Protein AF-S6GI17-F1 (afdb_monomer_lite)

Secondary structure (DSSP, 8-state):
---HHHHHHHHHHSSTT-HHHHHHHHHHHHHHHTTS-SEEEEE-SSEEEEEESSEEEEEEHHHHHHH----------------------------------TTTT-EEEEEHHHHHHHHHHHHHHHHH-

Structure (mmCIF, N/CA/C/O backbone):
data_AF-S6GI17-F1
#
_entry.id   AF-S6GI17-F1
#
loop_
_atom_site.group_PDB
_atom_site.id
_atom_site.type_symbol
_atom_site.label_atom_id
_atom_site.label_alt_id
_atom_site.label_comp_id
_atom_site.label_asym_id
_atom_site.label_entity_id
_atom_site.label_seq_id
_atom_site.pdbx_PDB_ins_code
_atom_site.Cartn_x
_atom_site.Cartn_y
_atom_site.Cartn_z
_atom_site.occupancy
_atom_site.B_iso_or_equiv
_atom_site.auth_seq_id
_atom_site.auth_comp_id
_atom_site.auth_asym_id
_atom_site.auth_atom_id
_atom_site.pdbx_PDB_model_num
ATOM 1 N N . MET A 1 1 ? 16.748 -8.485 2.102 1.00 47.59 1 MET A N 1
ATOM 2 C CA . MET A 1 1 ? 16.574 -7.024 2.219 1.00 47.59 1 MET A CA 1
ATOM 3 C C . MET A 1 1 ? 15.431 -6.701 1.277 1.00 47.59 1 MET A C 1
ATOM 5 O O . MET A 1 1 ? 15.654 -6.532 0.098 1.00 47.59 1 MET A O 1
ATOM 9 N N . GLU A 1 2 ? 14.196 -6.832 1.763 1.00 59.78 2 GLU A N 1
ATOM 10 C CA . GLU A 1 2 ? 12.977 -6.784 0.928 1.00 59.78 2 GLU A CA 1
ATOM 11 C C . GLU A 1 2 ? 12.204 -5.470 1.138 1.00 59.78 2 GLU A C 1
ATOM 13 O O . GLU A 1 2 ? 11.188 -5.234 0.507 1.00 59.78 2 GLU A O 1
ATOM 18 N N . ALA A 1 3 ? 12.682 -4.571 2.005 1.00 67.88 3 ALA A N 1
ATOM 19 C CA . ALA A 1 3 ? 12.007 -3.305 2.308 1.00 67.88 3 ALA A CA 1
ATOM 20 C C . ALA A 1 3 ? 12.187 -2.227 1.221 1.00 67.88 3 ALA A C 1
ATOM 22 O O . ALA A 1 3 ? 11.495 -1.210 1.244 1.00 67.88 3 ALA A O 1
ATOM 23 N N . GLU A 1 4 ? 13.098 -2.437 0.268 1.00 80.31 4 GLU A N 1
ATOM 24 C CA . GLU A 1 4 ? 13.397 -1.457 -0.779 1.00 80.31 4 GLU A CA 1
ATOM 25 C C . GLU A 1 4 ? 12.179 -1.201 -1.675 1.00 80.31 4 GLU A C 1
ATOM 27 O O . GLU A 1 4 ? 11.866 -0.044 -1.944 1.00 80.31 4 GLU A O 1
ATOM 32 N N . ALA A 1 5 ? 11.406 -2.232 -2.044 1.00 83.50 5 ALA A N 1
ATOM 33 C CA . ALA A 1 5 ? 10.225 -2.035 -2.892 1.00 83.50 5 ALA A CA 1
ATOM 34 C C . ALA A 1 5 ? 9.168 -1.130 -2.231 1.00 83.50 5 ALA A C 1
ATOM 36 O O . ALA A 1 5 ? 8.546 -0.316 -2.910 1.00 83.50 5 ALA A O 1
ATOM 37 N N . PHE A 1 6 ? 9.000 -1.215 -0.905 1.00 87.06 6 PHE A N 1
ATOM 38 C CA . PHE A 1 6 ? 8.102 -0.323 -0.169 1.00 87.06 6 PHE A CA 1
ATOM 39 C C . PHE A 1 6 ? 8.611 1.119 -0.153 1.00 87.06 6 PHE A C 1
ATOM 41 O O . PHE A 1 6 ? 7.822 2.037 -0.361 1.00 87.06 6 PHE A O 1
ATOM 48 N N . ALA A 1 7 ? 9.914 1.330 0.054 1.00 84.81 7 ALA A N 1
ATOM 49 C CA . ALA A 1 7 ? 10.504 2.667 0.024 1.00 84.81 7 ALA A CA 1
ATOM 50 C C . ALA A 1 7 ? 10.345 3.324 -1.358 1.00 84.81 7 ALA A C 1
ATOM 52 O O . ALA A 1 7 ? 9.942 4.484 -1.451 1.00 84.81 7 ALA A O 1
ATOM 53 N N . HIS A 1 8 ? 10.584 2.564 -2.431 1.00 85.50 8 HIS A N 1
ATOM 54 C CA . HIS A 1 8 ? 10.364 3.025 -3.801 1.00 85.50 8 HIS A CA 1
ATOM 55 C C . HIS A 1 8 ? 8.888 3.333 -4.071 1.00 85.50 8 HIS A C 1
ATOM 57 O O . HIS A 1 8 ? 8.581 4.407 -4.586 1.00 85.50 8 HIS A O 1
ATOM 63 N N . TRP A 1 9 ? 7.972 2.449 -3.667 1.00 88.25 9 TRP A N 1
ATOM 64 C CA . TRP A 1 9 ? 6.535 2.683 -3.810 1.00 88.25 9 TRP A CA 1
ATOM 65 C C . TRP A 1 9 ? 6.076 3.946 -3.082 1.00 88.25 9 TRP A C 1
ATOM 67 O O . TRP A 1 9 ? 5.375 4.760 -3.673 1.00 88.25 9 TRP A O 1
ATOM 77 N N . LEU A 1 10 ? 6.511 4.162 -1.839 1.00 87.38 10 LEU A N 1
ATOM 78 C CA . LEU A 1 10 ? 6.170 5.367 -1.082 1.00 87.38 10 LEU A CA 1
ATOM 79 C C . LEU A 1 10 ? 6.712 6.631 -1.758 1.00 87.38 10 LEU A C 1
ATOM 81 O O . LEU A 1 10 ? 5.982 7.605 -1.928 1.00 87.38 10 LEU A O 1
ATOM 85 N N . SER A 1 11 ? 7.970 6.601 -2.203 1.00 85.50 11 SER A N 1
ATOM 86 C CA . SER A 1 11 ? 8.601 7.757 -2.840 1.00 85.50 11 SER A CA 1
ATOM 87 C C . SER A 1 11 ? 8.009 8.091 -4.212 1.00 85.50 11 SER A C 1
ATOM 89 O O . SER A 1 11 ? 8.012 9.259 -4.597 1.00 85.50 11 SER A O 1
ATOM 91 N N . ILE A 1 12 ? 7.548 7.089 -4.966 1.00 83.50 12 ILE A N 1
ATOM 92 C CA . ILE A 1 12 ? 7.041 7.261 -6.332 1.00 83.50 12 ILE A CA 1
ATOM 93 C C . ILE A 1 12 ? 5.525 7.460 -6.328 1.00 83.50 12 ILE A C 1
ATOM 95 O O . ILE A 1 12 ? 5.032 8.405 -6.938 1.00 83.50 12 ILE A O 1
ATOM 99 N N . GLU A 1 13 ? 4.763 6.593 -5.665 1.00 82.94 13 GLU A N 1
ATOM 100 C CA . GLU A 1 13 ? 3.293 6.594 -5.699 1.00 82.94 13 GLU A CA 1
ATOM 101 C C . GLU A 1 13 ? 2.651 7.427 -4.587 1.00 82.94 13 GLU A C 1
ATOM 103 O O . GLU A 1 13 ? 1.487 7.793 -4.726 1.00 82.94 13 GLU A O 1
ATOM 108 N N . MET A 1 14 ? 3.369 7.730 -3.499 1.00 80.94 14 MET A N 1
ATOM 109 C CA . MET A 1 14 ? 2.833 8.428 -2.318 1.00 80.94 14 MET A CA 1
ATOM 110 C C . MET A 1 14 ? 3.657 9.678 -1.952 1.00 80.94 14 MET A C 1
ATOM 112 O O . MET A 1 14 ? 3.891 9.971 -0.779 1.00 80.94 14 MET A O 1
ATOM 116 N N . SER A 1 15 ? 4.098 10.414 -2.973 1.00 75.75 15 SER A N 1
ATOM 117 C CA . SER A 1 15 ? 4.812 11.697 -2.872 1.00 75.75 15 SER A CA 1
ATOM 118 C C . SER A 1 15 ? 3.899 12.864 -2.441 1.00 75.75 15 SER A C 1
ATOM 120 O O . SER A 1 15 ? 2.682 12.707 -2.346 1.00 75.75 15 SER A O 1
ATOM 122 N N . GLU A 1 16 ? 4.470 14.056 -2.220 1.00 63.44 16 GLU A N 1
ATOM 123 C CA . GLU A 1 16 ? 3.852 15.259 -1.608 1.00 63.44 16 GLU A CA 1
ATOM 124 C C . GLU A 1 16 ? 2.456 15.674 -2.137 1.00 63.44 16 GLU A C 1
ATOM 126 O O . GLU A 1 16 ? 1.724 16.379 -1.451 1.00 63.44 16 GLU A O 1
ATOM 131 N N . ASN A 1 17 ? 2.026 15.227 -3.325 1.00 65.19 17 ASN A N 1
ATOM 132 C CA . ASN A 1 17 ? 0.699 15.535 -3.888 1.00 65.19 17 ASN A CA 1
ATOM 133 C C . ASN A 1 17 ? -0.339 14.397 -3.783 1.00 65.19 17 ASN A C 1
ATOM 135 O O . ASN A 1 17 ? -1.451 14.530 -4.295 1.00 65.19 17 ASN A O 1
ATOM 139 N N . GLN A 1 18 ? -0.010 13.279 -3.134 1.00 71.69 18 GLN A N 1
ATOM 140 C CA . GLN A 1 18 ? -0.839 12.063 -3.094 1.00 71.69 18 GLN A CA 1
ATOM 141 C C . GLN A 1 18 ? -1.467 11.793 -1.717 1.00 71.69 18 GLN A C 1
ATOM 143 O O . GLN A 1 18 ? -1.922 10.687 -1.429 1.00 71.69 18 GLN A O 1
ATOM 148 N N . GLN A 1 19 ? -1.596 12.819 -0.871 1.00 76.31 19 GLN A N 1
ATOM 149 C CA . GLN A 1 19 ? -2.194 12.691 0.465 1.00 76.31 19 GLN A CA 1
ATOM 150 C C . GLN A 1 19 ? -3.644 12.172 0.433 1.00 76.31 19 GLN A C 1
ATOM 152 O O . GLN A 1 19 ? -4.075 11.435 1.322 1.00 76.31 19 GLN A O 1
ATOM 157 N N . ALA A 1 20 ? -4.392 12.485 -0.631 1.00 81.81 20 ALA A N 1
ATOM 158 C CA . ALA A 1 20 ? -5.722 11.922 -0.850 1.00 81.81 20 ALA A CA 1
ATOM 159 C C . ALA A 1 20 ? -5.690 10.395 -1.049 1.00 81.81 20 ALA A C 1
ATOM 161 O O . ALA A 1 20 ? -6.591 9.702 -0.575 1.00 81.81 20 ALA A O 1
ATOM 162 N N . ASP A 1 21 ? -4.667 9.859 -1.717 1.00 84.88 21 ASP A N 1
ATOM 163 C CA . ASP A 1 21 ? -4.518 8.421 -1.956 1.00 84.88 21 ASP A CA 1
ATOM 164 C C . ASP A 1 21 ? -3.984 7.694 -0.715 1.00 84.88 21 ASP A C 1
ATOM 166 O O . ASP A 1 21 ? -4.523 6.643 -0.364 1.00 84.88 21 ASP A O 1
ATOM 170 N N . LEU A 1 22 ? -3.069 8.304 0.049 1.00 84.94 22 LEU A N 1
ATOM 171 C CA . LEU A 1 22 ? -2.700 7.835 1.397 1.00 84.94 22 LEU A CA 1
ATOM 172 C C . LEU A 1 22 ? -3.932 7.715 2.312 1.00 84.94 22 LEU A C 1
ATOM 174 O O . LEU A 1 22 ? -4.127 6.708 3.003 1.00 84.94 22 LEU A O 1
ATOM 178 N N . GLY A 1 23 ? -4.820 8.713 2.277 1.00 85.62 23 GLY A N 1
ATOM 179 C CA . GLY A 1 23 ? -6.091 8.693 3.002 1.00 85.62 23 GLY A CA 1
ATOM 180 C C . GLY A 1 23 ? -7.011 7.542 2.576 1.00 85.62 23 GLY A C 1
ATOM 181 O O . GLY A 1 23 ? -7.626 6.892 3.423 1.00 85.62 23 GLY A O 1
ATOM 182 N N . LYS A 1 24 ? -7.075 7.237 1.275 1.00 89.19 24 LYS A N 1
ATOM 183 C CA . LYS A 1 24 ? -7.848 6.094 0.761 1.00 89.19 24 LYS A CA 1
ATOM 184 C C . LYS A 1 24 ? -7.252 4.767 1.215 1.00 89.19 24 LYS A C 1
ATOM 186 O O . LYS A 1 24 ? -7.982 3.942 1.755 1.00 89.19 24 LYS A O 1
ATOM 191 N N . ILE A 1 25 ? -5.944 4.572 1.049 1.00 90.50 25 ILE A N 1
ATOM 192 C CA . ILE A 1 25 ? -5.267 3.318 1.405 1.00 90.50 25 ILE A CA 1
ATOM 193 C C . ILE A 1 25 ? -5.366 3.073 2.914 1.00 90.50 25 ILE A C 1
ATOM 195 O O . ILE A 1 25 ? -5.737 1.981 3.334 1.00 90.50 25 ILE A O 1
ATOM 199 N N . SER A 1 26 ? -5.162 4.096 3.747 1.00 88.88 26 SER A N 1
ATOM 200 C CA . SER A 1 26 ? -5.343 3.975 5.202 1.00 88.88 26 SER A CA 1
ATOM 201 C C . SER A 1 26 ? -6.792 3.661 5.610 1.00 88.88 26 SER A C 1
ATOM 203 O O . SER A 1 26 ? -7.031 2.930 6.576 1.00 88.88 26 SER A O 1
ATOM 205 N N . ALA A 1 27 ? -7.788 4.185 4.889 1.00 90.88 27 ALA A N 1
ATOM 206 C CA . ALA A 1 27 ? -9.190 3.832 5.103 1.00 90.88 27 ALA A CA 1
ATOM 207 C C . ALA A 1 27 ? -9.490 2.386 4.680 1.00 90.88 27 ALA A C 1
ATOM 209 O O . ALA A 1 27 ? -10.247 1.696 5.362 1.00 90.88 27 ALA A O 1
ATOM 210 N N . VAL A 1 28 ? -8.889 1.915 3.588 1.00 92.38 28 VAL A N 1
ATOM 211 C CA . VAL A 1 28 ? -9.007 0.528 3.129 1.00 92.38 28 VAL A CA 1
ATOM 212 C C . VAL A 1 28 ? -8.354 -0.442 4.110 1.00 92.38 28 VAL A C 1
ATOM 214 O O . VAL A 1 28 ? -8.979 -1.434 4.470 1.00 92.38 28 VAL A O 1
ATOM 217 N N . LEU A 1 29 ? -7.154 -0.140 4.612 1.00 91.06 29 LEU A N 1
ATOM 218 C CA . LEU A 1 29 ? -6.482 -0.963 5.623 1.00 91.06 29 LEU A CA 1
ATOM 219 C C . LEU A 1 29 ? -7.363 -1.162 6.855 1.00 91.06 29 LEU A C 1
ATOM 221 O O . LEU A 1 29 ? -7.545 -2.284 7.318 1.00 91.06 29 LEU A O 1
ATOM 225 N N . ARG A 1 30 ? -8.000 -0.088 7.339 1.00 90.00 30 ARG A N 1
ATOM 226 C CA . ARG A 1 30 ? -8.959 -0.183 8.449 1.00 90.00 30 ARG A CA 1
ATOM 227 C C . ARG A 1 30 ? -10.153 -1.079 8.121 1.00 90.00 30 ARG A C 1
ATOM 229 O O . ARG A 1 30 ? -10.599 -1.811 8.997 1.00 90.00 30 ARG A O 1
ATOM 236 N N . GLN A 1 31 ? -10.659 -1.043 6.890 1.00 91.62 31 GLN A N 1
ATOM 237 C CA . GLN A 1 31 ? -11.757 -1.911 6.452 1.00 91.62 31 GLN A CA 1
ATOM 238 C C . GLN A 1 31 ? -11.331 -3.381 6.329 1.00 91.62 31 GLN A C 1
ATOM 240 O O . GLN A 1 31 ? -12.102 -4.257 6.716 1.00 91.62 31 GLN A O 1
ATOM 245 N N . LEU A 1 32 ? -10.116 -3.662 5.848 1.00 90.81 32 LEU A N 1
ATOM 246 C CA . LEU A 1 32 ? -9.548 -5.015 5.799 1.00 90.81 32 LEU A CA 1
ATOM 247 C C . LEU A 1 32 ? -9.372 -5.586 7.212 1.00 90.81 32 LEU A C 1
ATOM 249 O O . LEU A 1 32 ? -9.846 -6.684 7.497 1.00 90.81 32 LEU A O 1
ATOM 253 N N . ILE A 1 33 ? -8.789 -4.804 8.125 1.00 86.69 33 ILE A N 1
ATOM 254 C CA . ILE A 1 33 ? -8.591 -5.194 9.531 1.00 86.69 33 ILE A CA 1
ATOM 255 C C . ILE A 1 33 ? -9.936 -5.381 10.250 1.00 86.69 33 ILE A C 1
ATOM 257 O O . ILE A 1 33 ? -10.106 -6.320 11.024 1.00 86.69 33 ILE A O 1
ATOM 261 N N . ALA A 1 34 ? -10.928 -4.531 9.966 1.00 89.31 34 ALA A N 1
ATOM 262 C CA . ALA A 1 34 ? -12.285 -4.670 10.499 1.00 89.31 34 ALA A CA 1
ATOM 263 C C . ALA A 1 34 ? -13.080 -5.836 9.873 1.00 89.31 34 ALA A C 1
ATOM 265 O O . ALA A 1 34 ? -14.219 -6.078 10.273 1.00 89.31 34 ALA A O 1
ATOM 266 N N . GLY A 1 35 ? -12.517 -6.539 8.882 1.00 89.44 35 GLY A N 1
ATOM 267 C CA . GLY A 1 35 ? -13.174 -7.634 8.168 1.00 89.44 35 GLY A CA 1
ATOM 268 C C . GLY A 1 35 ? -14.325 -7.192 7.258 1.00 89.44 35 GLY A C 1
ATOM 269 O O . GLY A 1 35 ? -15.177 -8.007 6.914 1.00 89.44 35 GLY A O 1
ATOM 270 N N . GLN A 1 36 ? -14.379 -5.908 6.893 1.00 90.25 36 GLN A N 1
ATOM 271 C CA . GLN A 1 36 ? -15.360 -5.349 5.956 1.00 90.25 36 GLN A CA 1
ATOM 272 C C . GLN A 1 36 ? -14.944 -5.548 4.495 1.00 90.25 36 GLN A C 1
ATOM 274 O O . GLN A 1 36 ? -15.803 -5.666 3.624 1.00 90.25 36 GLN A O 1
ATOM 279 N N . LEU A 1 37 ? -13.635 -5.603 4.242 1.00 91.75 37 LEU A N 1
ATOM 280 C CA . LEU A 1 37 ? -13.045 -5.963 2.957 1.00 91.75 37 LEU A CA 1
ATOM 281 C C . LEU A 1 37 ? -12.245 -7.259 3.101 1.00 91.75 37 LEU A C 1
ATOM 283 O O . LEU A 1 37 ? -11.739 -7.576 4.179 1.00 91.75 37 LEU A O 1
ATOM 287 N N . TYR A 1 38 ? -12.149 -8.003 2.003 1.00 88.81 38 TYR A N 1
ATOM 288 C CA . TYR A 1 38 ? -11.353 -9.230 1.924 1.00 88.81 38 TYR A CA 1
ATOM 289 C C . TYR A 1 38 ? -10.005 -8.965 1.269 1.00 88.81 38 TYR A C 1
ATOM 291 O O . TYR A 1 38 ? -8.978 -9.367 1.801 1.00 88.81 38 TYR A O 1
ATOM 299 N N . GLU A 1 39 ? -10.026 -8.228 0.166 1.00 92.44 39 GLU A N 1
ATOM 300 C CA . GLU A 1 39 ? -8.851 -7.854 -0.601 1.00 92.44 39 GLU A CA 1
ATOM 301 C C . GLU A 1 39 ? -9.040 -6.454 -1.181 1.00 92.44 39 GLU A C 1
ATOM 303 O O . GLU A 1 39 ? -10.165 -5.957 -1.319 1.00 92.44 39 GLU A O 1
ATOM 308 N N . TYR A 1 40 ? -7.928 -5.808 -1.495 1.00 92.75 40 TYR A N 1
ATOM 309 C CA . TYR A 1 40 ? -7.908 -4.553 -2.217 1.00 92.75 40 TYR A CA 1
ATOM 310 C C . TYR A 1 40 ? -6.639 -4.444 -3.041 1.00 92.75 40 TYR A C 1
ATOM 312 O O . TYR A 1 40 ? -5.546 -4.729 -2.561 1.00 92.75 40 TYR A O 1
ATOM 320 N N . GLU A 1 41 ? -6.784 -3.946 -4.258 1.00 91.81 41 GLU A N 1
ATOM 321 C CA . GLU A 1 41 ? -5.674 -3.726 -5.167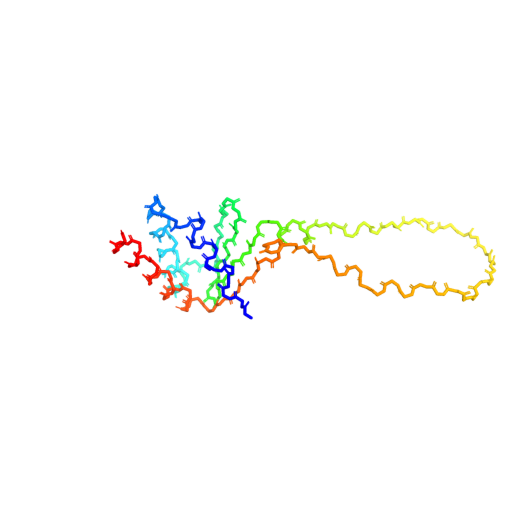 1.00 91.81 41 GLU A CA 1
ATOM 322 C C . GLU A 1 41 ? -5.610 -2.252 -5.554 1.00 91.81 41 GLU A C 1
ATOM 324 O O . GLU A 1 41 ? -6.618 -1.613 -5.866 1.00 91.81 41 GLU A O 1
ATOM 329 N N . TYR A 1 42 ? -4.401 -1.707 -5.540 1.00 89.88 42 TYR A N 1
ATOM 330 C CA . TYR A 1 42 ? -4.097 -0.367 -6.002 1.00 89.88 42 TYR A CA 1
ATOM 331 C C . TYR A 1 42 ? -3.053 -0.451 -7.104 1.00 89.88 42 TYR A C 1
ATOM 333 O O . TYR A 1 42 ? -1.890 -0.784 -6.870 1.00 89.88 42 TYR A O 1
ATOM 341 N N . GLN A 1 43 ? -3.483 -0.132 -8.319 1.00 87.44 43 GLN A N 1
ATOM 342 C CA . GLN A 1 43 ? -2.601 -0.037 -9.469 1.00 87.44 43 GLN A CA 1
ATOM 343 C C . GLN A 1 43 ? -2.040 1.384 -9.558 1.00 87.44 43 GLN A C 1
ATOM 345 O O . GLN A 1 43 ? -2.738 2.314 -9.965 1.00 87.44 43 GLN A O 1
ATOM 350 N N . GLY A 1 44 ? -0.786 1.537 -9.141 1.00 82.94 44 GLY A N 1
ATOM 351 C CA . GLY A 1 44 ? -0.012 2.759 -9.317 1.00 82.94 44 GLY A CA 1
ATOM 352 C C . GLY A 1 44 ? 0.621 2.848 -10.706 1.00 82.94 44 GLY A C 1
ATOM 353 O O . GLY A 1 44 ? 0.404 2.005 -11.583 1.00 82.94 44 GLY A O 1
ATOM 354 N N . ARG A 1 45 ? 1.422 3.894 -10.907 1.00 83.94 45 ARG A N 1
ATOM 355 C CA . ARG A 1 45 ? 2.121 4.182 -12.167 1.00 83.94 45 ARG A CA 1
ATOM 356 C C . ARG A 1 45 ? 3.197 3.146 -12.470 1.00 83.94 45 ARG A C 1
ATOM 358 O O . ARG A 1 45 ? 3.222 2.587 -13.564 1.00 83.94 45 ARG A O 1
ATOM 365 N N . GLU A 1 46 ? 4.060 2.879 -11.501 1.00 85.50 46 GLU A N 1
ATOM 366 C CA . GLU A 1 46 ? 5.201 1.967 -11.651 1.00 85.50 46 GLU A CA 1
ATOM 367 C C . GLU A 1 46 ? 5.080 0.727 -10.771 1.00 85.50 46 GLU A C 1
ATOM 369 O O . GLU A 1 46 ? 5.713 -0.294 -11.037 1.00 85.50 46 GLU A O 1
ATOM 374 N N . PHE A 1 47 ? 4.228 0.792 -9.755 1.00 88.31 47 PHE A N 1
ATOM 375 C CA . PHE A 1 47 ? 4.071 -0.254 -8.762 1.00 88.31 47 PHE A CA 1
ATOM 376 C C . PHE A 1 47 ? 2.604 -0.593 -8.540 1.00 88.31 47 PHE A C 1
ATOM 378 O O . PHE A 1 47 ? 1.720 0.264 -8.557 1.00 88.31 47 PHE A O 1
ATOM 385 N N . HIS A 1 48 ? 2.373 -1.856 -8.236 1.00 90.50 48 HIS A N 1
ATOM 386 C CA . HIS A 1 48 ? 1.098 -2.410 -7.845 1.00 90.50 48 HIS A CA 1
ATOM 387 C C . HIS A 1 48 ? 1.146 -2.801 -6.365 1.00 90.50 48 HIS A C 1
ATOM 389 O O . HIS A 1 48 ? 2.072 -3.485 -5.924 1.00 90.50 48 HIS A O 1
ATOM 395 N N . LEU A 1 49 ? 0.140 -2.374 -5.603 1.00 91.38 49 LEU A N 1
ATOM 396 C CA . LEU A 1 49 ? -0.061 -2.748 -4.207 1.00 91.38 49 LEU A CA 1
ATOM 397 C C . LEU A 1 49 ? -1.275 -3.674 -4.107 1.00 91.38 49 LEU A C 1
ATOM 399 O O . LEU A 1 49 ? -2.386 -3.270 -4.439 1.00 91.38 49 LEU A O 1
ATOM 403 N N . SER A 1 50 ? -1.076 -4.872 -3.573 1.00 92.62 50 SER A N 1
ATOM 404 C CA . SER A 1 50 ? -2.138 -5.816 -3.223 1.00 92.62 50 SER A CA 1
ATOM 405 C C . SER A 1 50 ? -2.221 -5.932 -1.702 1.00 92.62 50 SER A C 1
ATOM 407 O O . SER A 1 50 ? -1.216 -6.156 -1.028 1.00 92.62 50 SER A O 1
ATOM 409 N N . LEU A 1 51 ? -3.417 -5.789 -1.149 1.00 93.38 51 LEU A N 1
ATOM 410 C CA . LEU A 1 51 ? -3.693 -5.881 0.279 1.00 93.38 51 LEU A CA 1
ATOM 411 C C . LEU A 1 51 ? -4.706 -6.996 0.530 1.00 93.38 51 LEU A C 1
ATOM 413 O O . LEU A 1 51 ? -5.777 -7.009 -0.069 1.00 93.38 51 LEU A O 1
ATOM 417 N N . ASP A 1 52 ? -4.390 -7.880 1.465 1.00 92.00 52 ASP A N 1
ATOM 418 C CA . ASP A 1 52 ? -5.314 -8.848 2.058 1.00 92.00 52 ASP A CA 1
ATOM 419 C C . ASP A 1 52 ? -5.389 -8.603 3.578 1.00 92.00 52 ASP A C 1
ATOM 421 O O . ASP A 1 52 ? -4.649 -7.800 4.150 1.00 92.00 52 ASP A O 1
ATOM 425 N N . ARG A 1 53 ? -6.294 -9.302 4.260 1.00 90.75 53 ARG A N 1
ATOM 426 C CA . ARG A 1 53 ? -6.441 -9.288 5.719 1.00 90.75 53 ARG A CA 1
ATOM 427 C C . ARG A 1 53 ? -5.192 -9.736 6.487 1.00 90.75 53 ARG A C 1
ATOM 429 O O . ARG A 1 53 ? -5.134 -9.482 7.685 1.00 90.75 53 ARG A O 1
ATOM 436 N N . GLN A 1 54 ? -4.233 -10.415 5.856 1.00 90.38 54 GLN A N 1
ATOM 437 C CA . GLN A 1 54 ? -3.016 -10.897 6.519 1.00 90.38 54 GLN A CA 1
ATOM 438 C C . GLN A 1 54 ? -1.770 -10.103 6.132 1.00 90.38 54 GLN A C 1
ATOM 440 O O . GLN A 1 54 ? -0.931 -9.817 6.987 1.00 90.38 54 GLN A O 1
ATOM 445 N N . GLN A 1 55 ? -1.638 -9.742 4.857 1.00 92.75 55 GLN A N 1
ATOM 446 C CA . GLN A 1 55 ? -0.403 -9.176 4.325 1.00 92.75 55 GLN A CA 1
ATOM 447 C C . GLN A 1 55 ? -0.651 -8.074 3.299 1.00 92.75 55 GLN A C 1
ATOM 449 O O . GLN A 1 55 ? -1.647 -8.074 2.574 1.00 92.75 55 GLN A O 1
ATOM 454 N N . ALA A 1 56 ? 0.312 -7.163 3.223 1.00 92.38 56 ALA A N 1
ATOM 455 C CA . ALA A 1 56 ? 0.447 -6.186 2.161 1.00 92.38 56 ALA A CA 1
ATOM 456 C C . ALA A 1 56 ? 1.594 -6.606 1.246 1.00 92.3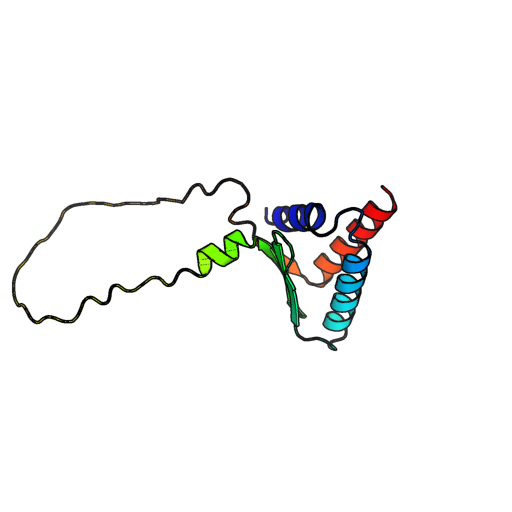8 56 ALA A C 1
ATOM 458 O O . ALA A 1 56 ? 2.677 -6.939 1.727 1.00 92.38 56 ALA A O 1
ATOM 459 N N . LYS A 1 57 ? 1.371 -6.568 -0.065 1.00 91.31 57 LYS A N 1
ATOM 460 C CA . LYS A 1 57 ? 2.365 -6.891 -1.085 1.00 91.31 57 LYS A CA 1
ATOM 461 C C . LYS A 1 57 ? 2.504 -5.732 -2.060 1.00 91.31 57 LYS A C 1
ATOM 463 O O . LYS A 1 57 ? 1.521 -5.291 -2.638 1.00 91.31 57 LYS A O 1
ATOM 468 N N . VAL A 1 58 ? 3.730 -5.281 -2.285 1.00 90.12 58 VAL A N 1
ATOM 469 C CA . VAL A 1 58 ? 4.085 -4.311 -3.325 1.00 90.12 58 VAL A CA 1
ATOM 470 C C . VAL A 1 58 ? 4.904 -5.025 -4.384 1.00 90.12 58 VAL A C 1
ATOM 472 O O . VAL A 1 58 ? 5.802 -5.797 -4.062 1.00 90.12 58 VAL A O 1
ATOM 475 N N . SER A 1 59 ? 4.586 -4.800 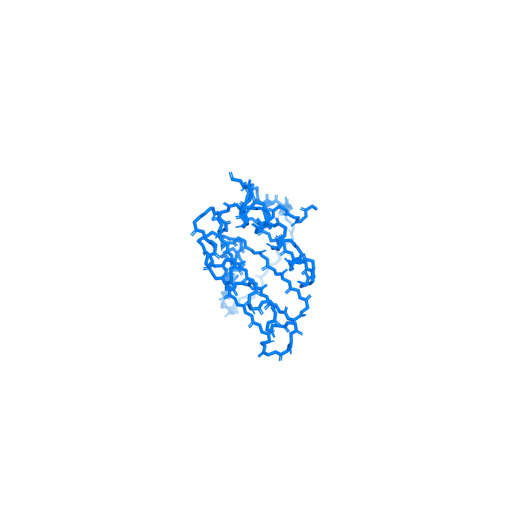-5.652 1.00 88.19 59 SER A N 1
ATOM 476 C CA . SER A 1 59 ? 5.315 -5.362 -6.791 1.00 88.19 59 SER A CA 1
ATOM 477 C C . SER A 1 59 ? 5.501 -4.295 -7.859 1.00 88.19 59 SER A C 1
ATOM 479 O O . SER A 1 59 ? 4.561 -3.566 -8.161 1.00 88.19 59 SER A O 1
ATOM 481 N N . ALA A 1 60 ? 6.687 -4.199 -8.452 1.00 86.75 60 ALA A N 1
ATOM 482 C CA . ALA A 1 60 ? 6.885 -3.384 -9.645 1.00 86.75 60 ALA A CA 1
ATOM 483 C C . ALA A 1 60 ? 6.033 -3.931 -10.805 1.00 86.75 60 ALA A C 1
ATOM 485 O O . ALA A 1 60 ? 5.942 -5.145 -11.005 1.00 86.75 60 ALA A O 1
ATOM 486 N N . ASN A 1 61 ? 5.434 -3.046 -11.599 1.00 85.31 61 ASN A N 1
ATOM 487 C CA . ASN A 1 61 ? 4.601 -3.431 -12.742 1.00 85.31 61 ASN A CA 1
ATOM 488 C C . ASN A 1 61 ? 5.403 -4.248 -13.772 1.00 85.31 61 ASN A C 1
ATOM 490 O O . ASN A 1 61 ? 4.884 -5.203 -14.348 1.00 85.31 61 ASN A O 1
ATOM 494 N N . SER A 1 62 ? 6.688 -3.930 -13.944 1.00 79.62 62 SER A N 1
ATOM 495 C CA . SER A 1 62 ? 7.621 -4.694 -14.780 1.00 79.62 62 SER A CA 1
ATOM 496 C C . SER A 1 62 ? 7.822 -6.133 -14.289 1.00 79.62 62 SER A C 1
ATOM 498 O O . SER A 1 62 ? 7.874 -7.048 -15.108 1.00 79.62 62 SER A O 1
ATOM 500 N N . ALA A 1 63 ? 7.858 -6.352 -12.970 1.00 73.81 63 ALA A N 1
ATOM 501 C CA . ALA A 1 63 ? 7.988 -7.682 -12.374 1.00 73.81 63 ALA A CA 1
ATOM 502 C C . ALA A 1 63 ? 6.723 -8.541 -12.564 1.00 73.81 63 ALA A C 1
ATOM 504 O O . ALA A 1 63 ? 6.809 -9.761 -12.670 1.00 73.81 63 ALA A O 1
ATOM 505 N N . LEU A 1 64 ? 5.540 -7.920 -12.635 1.00 72.00 64 LEU A N 1
ATOM 506 C CA . LEU A 1 64 ? 4.298 -8.627 -12.971 1.00 72.00 64 LEU A CA 1
ATOM 507 C C . LEU A 1 64 ? 4.264 -9.041 -14.447 1.00 72.00 64 LEU A C 1
ATOM 509 O O . LEU A 1 64 ? 3.726 -10.093 -14.785 1.00 72.00 64 LEU A O 1
ATOM 513 N N . GLN A 1 65 ? 4.850 -8.226 -15.324 1.00 66.88 65 GLN A N 1
ATOM 514 C CA . GLN A 1 65 ? 4.835 -8.455 -16.765 1.00 66.88 65 GLN A CA 1
ATOM 515 C C . GLN A 1 65 ? 5.787 -9.583 -17.191 1.00 66.88 65 GLN A C 1
ATOM 517 O O . GLN A 1 65 ? 5.444 -10.342 -18.093 1.00 66.88 65 GLN A O 1
ATOM 522 N N . SER A 1 66 ? 6.920 -9.753 -16.502 1.00 58.25 66 SER A N 1
ATOM 523 C CA . SER A 1 66 ? 7.852 -10.868 -16.735 1.00 58.25 66 SER A CA 1
ATOM 524 C C . SER A 1 66 ? 7.336 -12.224 -16.235 1.00 58.25 66 SER A C 1
ATOM 526 O O . SER A 1 66 ? 7.757 -13.260 -16.734 1.00 58.25 66 SER A O 1
ATOM 528 N N . MET A 1 67 ? 6.395 -12.246 -15.284 1.00 53.59 67 MET A N 1
ATOM 529 C CA . MET A 1 67 ? 5.714 -13.478 -14.853 1.00 53.59 67 MET A CA 1
ATOM 530 C C . MET A 1 67 ? 4.541 -13.875 -15.763 1.00 53.59 67 MET A C 1
ATOM 532 O O . MET A 1 67 ? 4.064 -15.004 -15.683 1.00 53.59 67 MET A O 1
ATOM 536 N N . ALA A 1 68 ? 4.050 -12.952 -16.594 1.00 53.34 68 ALA A N 1
ATOM 537 C CA . ALA A 1 68 ? 2.884 -13.152 -17.452 1.00 53.34 68 ALA A CA 1
ATOM 538 C C . ALA A 1 68 ? 3.233 -13.676 -18.855 1.00 53.34 68 ALA A C 1
ATOM 540 O O . ALA A 1 68 ? 2.342 -13.775 -19.701 1.00 53.34 68 ALA A O 1
ATOM 541 N N . GLU A 1 69 ? 4.497 -14.012 -19.122 1.00 45.34 69 GLU A N 1
ATOM 542 C CA . GLU A 1 69 ? 4.850 -14.705 -20.355 1.00 45.34 69 GLU A CA 1
ATOM 543 C C . GLU A 1 69 ? 4.337 -16.150 -20.265 1.00 45.34 69 GLU A C 1
ATOM 545 O O . GLU A 1 69 ? 4.778 -16.901 -19.388 1.00 45.34 69 GLU A O 1
ATOM 550 N N . PRO A 1 70 ? 3.398 -16.583 -21.132 1.00 43.81 70 PRO A N 1
ATOM 551 C CA . PRO A 1 70 ? 3.178 -18.004 -21.292 1.00 43.81 70 PRO A CA 1
ATOM 552 C C . PRO A 1 70 ? 4.520 -18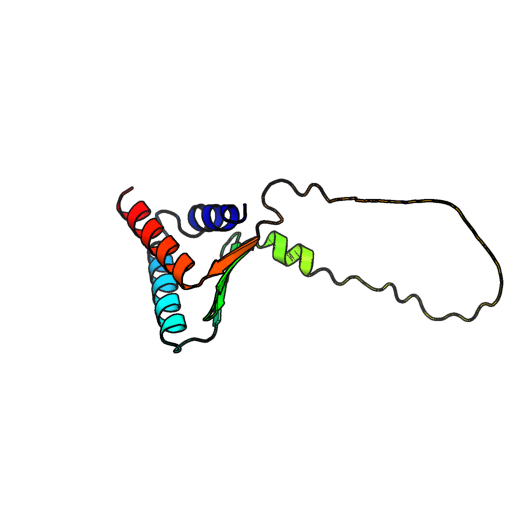.564 -21.747 1.00 43.81 70 PRO A C 1
ATOM 554 O O . PRO A 1 70 ? 5.045 -18.141 -22.778 1.00 43.81 70 PRO A O 1
ATOM 557 N N . GLN A 1 71 ? 5.080 -19.514 -20.998 1.00 43.00 71 GLN A N 1
ATOM 558 C CA . GLN A 1 71 ? 5.970 -20.479 -21.621 1.00 43.00 71 GLN A CA 1
ATOM 559 C C . GLN A 1 71 ? 5.138 -21.073 -22.754 1.00 43.00 71 GLN A C 1
ATOM 561 O O . GLN A 1 71 ? 4.266 -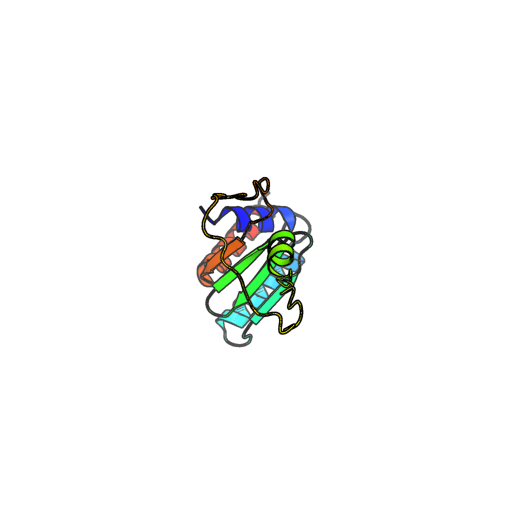21.904 -22.515 1.00 43.00 71 GLN A O 1
ATOM 566 N N . SER A 1 72 ? 5.295 -20.551 -23.970 1.00 43.91 72 SER A N 1
ATOM 567 C CA . SER A 1 72 ? 4.726 -21.177 -25.141 1.00 43.91 72 SER A CA 1
ATOM 568 C C . SER A 1 72 ? 5.461 -22.500 -25.229 1.00 43.91 72 SER A C 1
ATOM 570 O O . SER A 1 72 ? 6.593 -22.564 -25.713 1.00 43.91 72 SER A O 1
ATOM 572 N N . GLU A 1 73 ? 4.844 -23.535 -24.671 1.00 44.75 73 GLU A N 1
ATOM 573 C CA . GLU A 1 73 ? 5.028 -24.899 -25.111 1.00 44.75 73 GLU A CA 1
ATOM 574 C C . GLU A 1 73 ? 4.925 -24.839 -26.633 1.00 44.75 73 GLU A C 1
ATOM 576 O O . GLU A 1 73 ? 3.841 -24.726 -27.206 1.00 44.75 73 GLU A O 1
ATOM 581 N N . ASN A 1 74 ? 6.076 -24.839 -27.303 1.00 44.78 74 ASN A N 1
ATOM 582 C CA . ASN A 1 74 ? 6.153 -25.336 -28.660 1.00 44.78 74 ASN A CA 1
ATOM 583 C C . ASN A 1 74 ? 5.877 -26.841 -28.548 1.00 44.78 74 ASN A C 1
ATOM 585 O O . ASN A 1 74 ? 6.781 -27.672 -28.571 1.00 44.78 74 ASN A O 1
ATOM 589 N N . ASP A 1 75 ? 4.596 -27.157 -28.367 1.00 45.91 75 ASP A N 1
ATOM 590 C CA . ASP A 1 75 ? 3.967 -28.421 -28.701 1.00 45.91 75 ASP A CA 1
ATOM 591 C C . ASP A 1 75 ? 4.078 -28.555 -30.223 1.00 45.91 75 ASP A C 1
ATOM 593 O O . ASP A 1 75 ? 3.196 -28.177 -30.994 1.00 45.91 75 ASP A O 1
ATOM 597 N N . VAL A 1 76 ? 5.248 -28.997 -30.686 1.00 49.31 76 VAL A N 1
ATOM 598 C CA . VAL A 1 76 ? 5.424 -29.403 -32.076 1.00 49.31 76 VAL A CA 1
ATOM 599 C C . VAL A 1 76 ? 4.997 -30.859 -32.147 1.00 49.31 76 VAL A C 1
ATOM 601 O O . VAL A 1 76 ? 5.795 -31.771 -31.961 1.00 49.31 76 VAL A O 1
ATOM 604 N N . THR A 1 77 ? 3.693 -31.034 -32.356 1.00 43.78 77 THR A N 1
ATOM 605 C CA . THR A 1 77 ? 3.048 -32.132 -33.085 1.00 43.78 77 THR A CA 1
ATOM 606 C C . THR A 1 77 ? 3.824 -33.448 -33.131 1.00 43.78 77 THR A C 1
ATOM 608 O O . THR A 1 77 ? 4.710 -33.636 -33.969 1.00 43.78 77 THR A O 1
ATOM 611 N N . GLN A 1 78 ? 3.364 -34.388 -32.305 1.00 50.53 78 GLN A N 1
ATOM 612 C CA . GLN A 1 78 ? 3.392 -35.831 -32.533 1.00 50.53 78 GLN A CA 1
ATOM 613 C C . GLN A 1 78 ? 3.448 -36.156 -34.039 1.00 50.53 78 GLN A C 1
ATOM 615 O O . GLN A 1 78 ? 2.450 -36.068 -34.752 1.00 50.53 78 GLN A O 1
ATOM 620 N N . SER A 1 79 ? 4.646 -36.463 -34.526 1.00 42.31 79 SER A N 1
ATOM 621 C CA . SER A 1 79 ? 4.873 -37.020 -35.852 1.00 42.31 79 SER A CA 1
ATOM 622 C C . SER A 1 79 ? 5.667 -38.291 -35.629 1.00 42.31 79 SER A C 1
ATOM 624 O O . SER A 1 79 ? 6.858 -38.232 -35.338 1.00 42.31 79 SER A O 1
ATOM 626 N N . ASP A 1 80 ? 4.969 -39.421 -35.695 1.00 46.25 80 ASP A N 1
ATOM 627 C CA . ASP A 1 80 ? 5.533 -40.754 -35.863 1.00 46.25 80 ASP A CA 1
ATOM 628 C C . ASP A 1 80 ? 6.667 -40.733 -36.902 1.00 46.25 80 ASP A C 1
ATOM 630 O O . ASP A 1 80 ? 6.416 -40.750 -38.107 1.00 46.25 80 ASP A O 1
ATOM 634 N N . VAL A 1 81 ? 7.916 -40.704 -36.436 1.00 50.12 81 VAL A N 1
ATOM 635 C CA . VAL A 1 81 ? 9.078 -41.216 -37.162 1.00 50.12 81 VAL A CA 1
ATOM 636 C C . VAL A 1 81 ? 9.975 -41.940 -36.160 1.00 50.12 81 VAL A C 1
ATOM 638 O O . VAL A 1 81 ? 10.460 -41.369 -35.186 1.00 50.12 81 VAL A O 1
ATOM 641 N N . GLU A 1 82 ? 10.082 -43.244 -36.373 1.00 49.91 82 GLU A N 1
ATOM 642 C CA . GLU A 1 82 ? 10.925 -44.187 -35.646 1.00 49.91 82 GLU A CA 1
ATOM 643 C C . GLU A 1 82 ? 12.422 -43.928 -35.930 1.00 49.91 82 GLU A C 1
ATOM 645 O O . GLU A 1 82 ? 12.765 -43.433 -37.003 1.00 49.91 82 GLU A O 1
ATOM 650 N N . ASP A 1 83 ? 13.272 -44.349 -34.982 1.00 41.50 83 ASP A N 1
ATOM 651 C CA . ASP A 1 83 ? 14.732 -44.569 -35.084 1.00 41.50 83 ASP A CA 1
ATOM 652 C C . ASP A 1 83 ? 15.677 -43.349 -35.226 1.00 41.50 83 ASP A C 1
ATOM 654 O O . ASP A 1 83 ? 15.751 -42.693 -36.258 1.00 41.50 83 ASP A O 1
ATOM 658 N N . GLU A 1 84 ? 16.471 -43.049 -34.186 1.00 45.62 84 GLU A N 1
ATOM 659 C CA . GLU A 1 84 ? 17.868 -43.515 -34.010 1.00 45.62 84 GLU A CA 1
ATOM 660 C C . GLU A 1 84 ? 18.657 -42.628 -33.014 1.00 45.62 84 GLU A C 1
ATOM 662 O O . GLU A 1 84 ? 18.430 -41.431 -32.855 1.00 45.62 84 GLU A O 1
ATOM 667 N N . TYR A 1 85 ? 19.587 -43.270 -32.311 1.00 55.47 85 TYR A N 1
ATOM 668 C CA . TYR A 1 85 ? 20.425 -42.790 -31.212 1.00 55.47 85 TYR A CA 1
ATOM 669 C C . TYR A 1 85 ? 21.259 -41.531 -31.515 1.00 55.47 85 TYR A C 1
ATOM 671 O O . TYR A 1 85 ? 22.054 -41.542 -32.452 1.00 55.47 85 TYR A O 1
ATOM 679 N N . LEU A 1 86 ? 21.229 -40.537 -30.616 1.00 52.47 86 LEU A N 1
ATOM 680 C CA . LEU A 1 86 ? 22.369 -39.646 -30.353 1.00 52.47 86 LEU A CA 1
ATOM 681 C C . LEU A 1 86 ? 22.494 -39.369 -28.846 1.00 52.47 86 LEU A C 1
ATOM 683 O O . LEU A 1 86 ? 21.699 -38.638 -28.258 1.00 52.47 86 LEU A O 1
ATOM 687 N N . GLU A 1 87 ? 23.500 -39.996 -28.236 1.00 52.78 87 GLU A N 1
ATOM 688 C CA . GLU A 1 87 ? 24.069 -39.624 -26.940 1.00 52.78 87 GLU A CA 1
ATOM 689 C C . GLU A 1 87 ? 25.060 -38.458 -27.124 1.00 52.78 87 GLU A C 1
ATOM 691 O O . GLU A 1 87 ? 25.853 -38.474 -28.064 1.00 52.78 87 GLU A O 1
ATOM 696 N N . ASP A 1 88 ? 25.032 -37.532 -26.158 1.00 44.97 88 ASP A N 1
ATOM 697 C CA . ASP A 1 88 ? 26.130 -36.660 -25.702 1.00 44.97 88 ASP A CA 1
ATOM 698 C C . ASP A 1 88 ? 26.632 -35.526 -26.631 1.00 44.97 88 ASP A C 1
ATOM 700 O O . ASP A 1 88 ? 27.373 -35.773 -27.576 1.00 44.97 88 ASP A O 1
ATOM 704 N N . ASP A 1 89 ? 26.302 -34.264 -26.300 1.00 46.94 89 ASP A N 1
ATOM 705 C CA . ASP A 1 89 ? 27.312 -33.200 -26.098 1.00 46.94 89 ASP A CA 1
ATOM 706 C C . ASP A 1 89 ? 26.690 -31.950 -25.428 1.00 46.94 89 ASP A C 1
ATOM 708 O O . ASP A 1 89 ? 25.850 -31.251 -25.992 1.00 46.94 89 ASP A O 1
ATOM 712 N N . PHE A 1 90 ? 27.094 -31.722 -24.179 1.00 43.59 90 PHE A N 1
ATOM 713 C CA . PHE A 1 90 ? 27.275 -30.436 -23.497 1.00 43.59 90 PHE A CA 1
ATOM 714 C C . PHE A 1 90 ? 26.589 -29.165 -24.045 1.00 43.59 90 PHE A C 1
ATOM 716 O O . PHE A 1 90 ? 27.047 -28.528 -24.989 1.00 43.59 90 PHE A O 1
ATOM 723 N N . SER A 1 91 ? 25.653 -28.640 -23.254 1.00 45.12 91 SER A N 1
ATOM 724 C CA . SER A 1 91 ? 25.700 -27.230 -22.852 1.00 45.12 91 SER A CA 1
ATOM 725 C C . SER A 1 91 ? 24.939 -27.071 -21.539 1.00 45.12 91 SER A C 1
ATOM 727 O O . SER A 1 91 ? 23.725 -26.868 -21.515 1.00 45.12 91 SER A O 1
ATOM 729 N N . ASP A 1 92 ? 25.664 -27.194 -20.427 1.00 45.88 92 ASP A N 1
ATOM 730 C CA . ASP A 1 92 ? 25.345 -26.466 -19.201 1.00 45.88 92 ASP A CA 1
ATOM 731 C C . ASP A 1 92 ? 25.292 -24.963 -19.545 1.00 45.88 92 ASP A C 1
ATOM 733 O O . ASP A 1 92 ? 26.249 -24.225 -19.316 1.00 45.88 92 ASP A O 1
ATOM 737 N N . GLU A 1 93 ? 24.170 -24.477 -20.083 1.00 44.81 93 GLU A N 1
ATOM 738 C CA . GLU A 1 93 ? 23.842 -23.051 -20.028 1.00 44.81 93 GLU A CA 1
ATOM 739 C C . GLU A 1 93 ? 23.223 -22.772 -18.658 1.00 44.81 93 GLU A C 1
ATOM 741 O O . GLU A 1 93 ? 22.038 -22.499 -18.467 1.00 44.81 93 GLU A O 1
ATOM 746 N N . TYR A 1 94 ? 24.081 -22.941 -17.654 1.00 48.66 94 TYR A N 1
ATOM 747 C CA . TYR A 1 94 ? 23.856 -22.484 -16.305 1.00 48.66 94 TYR A CA 1
ATOM 748 C C . TYR A 1 94 ? 23.792 -20.956 -16.352 1.00 48.66 94 TYR A C 1
ATOM 750 O O . TYR A 1 94 ? 24.803 -20.281 -16.524 1.00 48.66 94 TYR A O 1
ATOM 758 N N . ALA A 1 95 ? 22.591 -20.433 -16.132 1.00 47.56 95 ALA A N 1
ATOM 759 C CA . ALA A 1 95 ? 22.346 -19.065 -15.711 1.00 47.56 95 ALA A CA 1
ATOM 760 C C . ALA A 1 95 ? 22.708 -17.964 -16.723 1.00 47.56 95 ALA A C 1
ATOM 762 O O . ALA A 1 95 ? 23.583 -17.140 -16.465 1.00 47.56 95 ALA A O 1
ATOM 763 N N . GLU A 1 96 ? 21.824 -17.739 -17.696 1.00 44.78 96 GLU A N 1
ATOM 764 C CA . GLU A 1 96 ? 21.374 -16.358 -17.891 1.00 44.78 96 GLU A CA 1
ATOM 765 C C . GLU A 1 96 ? 20.452 -15.995 -16.714 1.00 44.78 96 GLU A C 1
ATOM 767 O O . GLU A 1 96 ? 19.234 -15.867 -16.829 1.00 44.78 96 GLU A O 1
ATOM 772 N N . GLN A 1 97 ? 21.059 -15.860 -15.524 1.00 46.81 97 GLN A N 1
ATOM 773 C CA . GLN A 1 97 ? 20.554 -14.955 -14.502 1.00 46.81 97 GLN A CA 1
ATOM 774 C C . GLN A 1 97 ? 20.531 -13.594 -15.178 1.00 46.81 97 GLN A C 1
ATOM 776 O O . GLN A 1 97 ? 21.539 -12.889 -15.182 1.00 46.81 97 GLN A O 1
ATOM 781 N N . GLY A 1 98 ? 19.402 -13.294 -15.824 1.00 44.09 98 GLY A N 1
ATOM 782 C CA . GLY A 1 98 ? 19.123 -12.006 -16.413 1.00 44.09 98 GLY A CA 1
ATOM 783 C C . GLY A 1 98 ? 19.466 -10.964 -15.368 1.00 44.09 98 GLY A C 1
ATOM 784 O O . GLY A 1 98 ? 18.768 -10.818 -14.363 1.00 44.09 98 GLY A O 1
ATOM 785 N N . LEU A 1 99 ? 20.598 -10.305 -15.597 1.00 51.97 99 LEU A N 1
ATOM 786 C CA . LEU A 1 99 ? 21.030 -9.104 -14.916 1.00 51.97 99 LEU A CA 1
ATOM 787 C C . LEU A 1 99 ? 19.978 -8.048 -15.243 1.00 51.97 99 LEU A C 1
ATOM 789 O O . LEU A 1 99 ? 20.134 -7.271 -16.178 1.00 51.97 99 LEU A O 1
ATOM 793 N N . ASN A 1 100 ? 18.846 -8.093 -14.548 1.00 48.81 100 ASN A N 1
ATOM 794 C CA . ASN A 1 100 ? 17.804 -7.107 -14.716 1.00 48.81 100 ASN A CA 1
ATOM 795 C C . ASN A 1 100 ? 18.056 -6.014 -13.683 1.00 48.81 100 ASN A C 1
ATOM 797 O O . ASN A 1 100 ? 17.694 -6.128 -12.511 1.00 48.81 100 ASN A O 1
ATOM 801 N N . ASP A 1 101 ? 18.790 -5.012 -14.153 1.00 46.78 101 ASP A N 1
ATOM 802 C CA . ASP A 1 101 ? 19.163 -3.771 -13.494 1.00 46.78 101 ASP A CA 1
ATOM 803 C C . ASP A 1 101 ? 18.096 -3.250 -12.506 1.00 46.78 101 ASP A C 1
ATOM 805 O O . ASP A 1 101 ? 16.981 -2.881 -12.867 1.00 46.78 101 ASP A O 1
ATOM 809 N N . ASN A 1 102 ? 18.496 -3.236 -11.234 1.00 52.25 102 ASN A N 1
ATOM 810 C CA . ASN A 1 102 ? 18.146 -2.364 -10.105 1.00 52.25 102 ASN A CA 1
ATOM 811 C C . ASN A 1 102 ? 16.682 -1.998 -9.748 1.00 52.25 102 ASN A C 1
ATOM 813 O O . ASN A 1 102 ? 16.478 -1.345 -8.727 1.00 52.25 102 ASN A O 1
ATOM 817 N N . SER A 1 103 ? 15.652 -2.403 -10.491 1.00 53.12 103 SER A N 1
ATOM 818 C CA . SER A 1 103 ? 14.247 -2.222 -10.063 1.00 53.12 103 SER A CA 1
ATOM 819 C C . SER A 1 103 ? 13.246 -3.203 -10.679 1.00 53.12 103 SER A C 1
ATOM 821 O O . SER A 1 103 ? 12.148 -3.388 -10.151 1.00 53.12 103 SER A O 1
ATOM 823 N N . SER A 1 104 ? 13.628 -3.890 -11.755 1.00 56.56 104 SER A N 1
ATOM 824 C CA . SER A 1 104 ? 12.740 -4.737 -12.560 1.00 56.56 104 SER A CA 1
ATOM 825 C C . SER A 1 104 ? 12.243 -6.029 -11.892 1.00 56.56 104 SER A C 1
ATOM 827 O O . SER A 1 104 ? 11.493 -6.788 -12.500 1.00 56.56 104 SER A O 1
ATOM 829 N N . GLY A 1 105 ? 12.640 -6.284 -10.645 1.00 66.00 105 GLY A N 1
ATOM 830 C CA . GLY A 1 105 ? 12.196 -7.418 -9.829 1.00 66.00 105 GLY A CA 1
ATOM 831 C C . GLY A 1 105 ? 11.777 -7.024 -8.413 1.00 66.00 105 GLY A C 1
ATOM 832 O O . GLY A 1 105 ? 11.724 -7.887 -7.540 1.00 66.00 105 GLY A O 1
ATOM 833 N N . LEU A 1 106 ? 11.529 -5.733 -8.147 1.00 77.06 106 LEU A N 1
ATOM 834 C CA . LEU A 1 106 ? 11.194 -5.265 -6.802 1.00 77.06 106 LEU A CA 1
ATOM 835 C C . LEU A 1 106 ? 9.812 -5.770 -6.388 1.00 77.06 106 LEU A C 1
ATOM 837 O O . LEU A 1 106 ? 8.778 -5.234 -6.788 1.00 77.06 106 LEU A O 1
ATOM 841 N N . VAL A 1 107 ? 9.818 -6.805 -5.556 1.00 84.19 107 VAL A N 1
ATOM 842 C CA . VAL A 1 107 ? 8.642 -7.348 -4.887 1.00 84.19 107 VAL A CA 1
ATOM 843 C C . VAL A 1 107 ? 8.934 -7.392 -3.398 1.00 84.19 107 VAL A C 1
ATOM 845 O O . VAL A 1 107 ? 10.004 -7.824 -2.977 1.00 84.19 107 VAL A O 1
ATOM 848 N N . ALA A 1 108 ? 7.972 -6.945 -2.603 1.00 88.50 108 ALA A N 1
ATOM 849 C CA . ALA A 1 108 ? 8.040 -6.997 -1.158 1.00 88.50 108 ALA A CA 1
ATOM 850 C C . ALA A 1 108 ? 6.686 -7.359 -0.576 1.00 88.50 108 ALA A C 1
ATOM 852 O O . ALA A 1 108 ? 5.645 -6.971 -1.107 1.00 88.50 108 ALA A O 1
ATOM 853 N N . SER A 1 109 ? 6.703 -8.061 0.548 1.00 90.00 109 SER A N 1
ATOM 854 C CA . SER A 1 109 ? 5.512 -8.306 1.347 1.00 90.00 109 SER A CA 1
ATOM 855 C C . SER A 1 109 ? 5.809 -8.115 2.823 1.00 90.00 109 SER A C 1
ATOM 857 O O . SER A 1 109 ? 6.903 -8.436 3.286 1.00 90.00 109 SER A O 1
ATOM 859 N N . CYS A 1 110 ? 4.834 -7.615 3.567 1.00 91.94 110 CYS A N 1
ATOM 860 C CA . CYS A 1 110 ? 4.892 -7.525 5.020 1.00 91.94 110 CYS A CA 1
ATOM 861 C C . CYS A 1 110 ? 3.515 -7.789 5.634 1.00 91.94 110 CYS A C 1
ATOM 863 O O . CYS A 1 110 ? 2.505 -7.852 4.927 1.00 91.94 110 CYS A O 1
ATOM 865 N N . GLY A 1 111 ? 3.471 -7.966 6.957 1.00 91.88 111 GLY A N 1
ATOM 866 C CA . GLY A 1 111 ? 2.210 -8.088 7.679 1.00 91.88 111 GLY A CA 1
ATOM 867 C C . GLY A 1 111 ? 1.355 -6.833 7.510 1.00 91.88 111 GLY A C 1
ATOM 868 O O . GLY A 1 111 ? 1.873 -5.720 7.409 1.00 91.88 111 GLY A O 1
ATOM 869 N N . ILE A 1 112 ? 0.031 -6.998 7.490 1.00 90.44 112 ILE A N 1
ATOM 870 C CA . ILE A 1 112 ? -0.895 -5.871 7.304 1.00 90.44 112 ILE A CA 1
ATOM 871 C C . ILE A 1 112 ? -0.745 -4.802 8.403 1.00 90.44 112 ILE A C 1
ATOM 873 O O . ILE A 1 112 ? -0.867 -3.607 8.138 1.00 90.44 112 ILE A O 1
ATOM 877 N N . GLU A 1 113 ? -0.420 -5.232 9.625 1.00 90.31 113 GLU A N 1
ATOM 878 C CA . GLU A 1 113 ? -0.179 -4.363 10.780 1.00 90.31 113 GLU A CA 1
ATOM 879 C C . GLU A 1 113 ? 1.127 -3.566 10.627 1.00 90.31 113 GLU A C 1
ATOM 881 O O . GLU A 1 113 ? 1.161 -2.367 10.913 1.00 90.31 113 GLU A O 1
ATOM 886 N N . ASP A 1 114 ? 2.187 -4.201 10.114 1.00 90.69 114 ASP A N 1
ATOM 887 C CA . ASP A 1 114 ? 3.464 -3.538 9.830 1.00 90.69 114 ASP A CA 1
ATOM 888 C C . ASP A 1 114 ? 3.305 -2.507 8.709 1.00 90.69 114 ASP A C 1
ATOM 890 O O . ASP A 1 114 ? 3.791 -1.380 8.816 1.00 90.69 114 ASP A O 1
ATOM 894 N N . PHE A 1 115 ? 2.568 -2.861 7.650 1.00 91.19 115 PHE A N 1
ATOM 895 C CA . PHE A 1 115 ? 2.266 -1.942 6.556 1.00 91.19 115 PH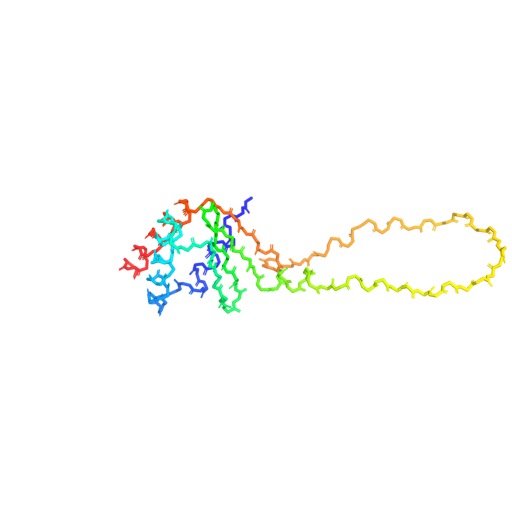E A CA 1
ATOM 896 C C . PHE A 1 115 ? 1.451 -0.737 7.028 1.00 91.19 115 PHE A C 1
ATOM 898 O O . PHE A 1 115 ? 1.716 0.390 6.613 1.00 91.19 115 PHE A O 1
ATOM 905 N N . GLN A 1 116 ? 0.488 -0.945 7.931 1.00 90.75 116 GLN A N 1
ATOM 906 C CA . GLN A 1 116 ? -0.275 0.147 8.527 1.00 90.75 116 GLN A CA 1
ATOM 907 C C . GLN A 1 116 ? 0.637 1.116 9.289 1.00 90.75 116 GLN A C 1
ATOM 909 O O . GLN A 1 116 ? 0.508 2.328 9.112 1.00 90.75 116 GLN A O 1
ATOM 914 N N . GLN A 1 117 ? 1.556 0.607 10.113 1.00 90.69 117 GLN A N 1
ATOM 915 C CA . GLN A 1 117 ? 2.505 1.456 10.837 1.00 90.69 117 GLN A CA 1
ATOM 916 C C . GLN A 1 117 ? 3.446 2.203 9.891 1.00 90.69 117 GLN A C 1
ATOM 918 O O . GLN A 1 117 ? 3.673 3.397 10.077 1.00 90.69 117 GLN A O 1
ATOM 923 N N . LEU A 1 118 ? 3.935 1.532 8.847 1.00 90.19 118 LEU A N 1
ATOM 924 C CA . LEU A 1 118 ? 4.760 2.151 7.814 1.00 90.19 118 LEU A CA 1
ATOM 925 C C . LEU A 1 118 ? 4.023 3.307 7.120 1.00 90.19 118 LEU A C 1
ATOM 927 O O . LEU A 1 118 ? 4.587 4.388 6.963 1.00 90.19 118 LEU A O 1
ATOM 931 N N . LEU A 1 119 ? 2.760 3.097 6.737 1.00 89.25 119 LEU A N 1
ATOM 932 C CA . LEU A 1 119 ? 1.948 4.107 6.059 1.00 89.25 119 LEU A CA 1
ATOM 933 C C . LEU A 1 119 ? 1.672 5.319 6.962 1.00 89.25 119 LEU A C 1
ATOM 935 O O . LEU A 1 119 ? 1.702 6.452 6.490 1.00 89.25 119 LEU A O 1
ATOM 939 N N . LEU A 1 120 ? 1.419 5.085 8.254 1.00 88.31 120 LEU A N 1
ATOM 940 C CA . LEU A 1 120 ? 1.231 6.150 9.244 1.00 88.31 120 LEU A CA 1
ATOM 941 C C . LEU A 1 120 ? 2.513 6.967 9.435 1.00 88.31 120 LEU A C 1
ATOM 943 O O . LEU A 1 120 ? 2.462 8.192 9.363 1.00 88.31 120 LEU A O 1
ATOM 947 N N . ALA A 1 121 ? 3.657 6.298 9.597 1.00 89.31 121 ALA A N 1
ATOM 948 C CA . ALA A 1 121 ? 4.948 6.964 9.739 1.00 89.31 121 ALA A CA 1
ATOM 949 C C . ALA A 1 121 ? 5.313 7.785 8.491 1.00 89.31 121 ALA A C 1
ATOM 951 O O . ALA A 1 121 ? 5.835 8.893 8.606 1.00 89.31 121 ALA A O 1
ATOM 952 N N . TRP A 1 122 ? 5.012 7.269 7.294 1.00 88.75 122 TRP A N 1
ATOM 953 C CA . TRP A 1 122 ? 5.213 8.006 6.048 1.00 88.75 122 TRP A CA 1
ATOM 954 C C . TRP A 1 122 ? 4.289 9.220 5.932 1.00 88.75 122 TRP A C 1
ATOM 956 O O . TRP A 1 122 ? 4.739 10.289 5.530 1.00 88.75 122 TRP A O 1
ATOM 966 N N . ALA A 1 123 ? 3.016 9.082 6.310 1.00 85.81 123 ALA A N 1
ATOM 967 C CA . ALA A 1 123 ? 2.082 10.203 6.317 1.00 85.81 123 ALA A CA 1
ATOM 968 C C . ALA A 1 123 ? 2.560 11.325 7.255 1.00 85.81 123 ALA A C 1
ATOM 970 O O . ALA A 1 123 ? 2.615 12.473 6.826 1.00 85.81 123 ALA A O 1
ATOM 971 N N . GLU A 1 124 ? 3.000 10.991 8.476 1.00 86.81 124 GLU A N 1
ATOM 972 C CA . GLU A 1 124 ? 3.604 11.969 9.395 1.00 86.81 124 GLU A CA 1
ATOM 973 C C . GLU A 1 124 ? 4.860 12.623 8.804 1.00 86.81 124 GLU A C 1
ATOM 975 O O . GLU A 1 124 ? 5.055 13.829 8.949 1.00 86.81 124 GLU A O 1
ATOM 980 N N . TYR A 1 125 ? 5.708 11.848 8.120 1.00 86.75 125 TYR A N 1
ATOM 981 C CA . TYR A 1 125 ? 6.903 12.374 7.464 1.00 86.75 125 TYR A CA 1
ATOM 982 C C . TYR A 1 125 ? 6.560 13.386 6.363 1.00 86.75 125 TYR A C 1
ATOM 984 O O . TYR A 1 125 ? 7.145 14.465 6.341 1.00 86.75 125 TYR A O 1
ATOM 992 N N . VAL A 1 126 ? 5.595 13.074 5.492 1.00 83.94 126 VAL A N 1
ATOM 993 C CA . VAL A 1 126 ? 5.160 13.972 4.408 1.00 83.94 126 VAL A CA 1
ATOM 994 C C . VAL A 1 126 ? 4.449 15.211 4.954 1.00 83.94 126 VAL A C 1
ATOM 996 O O . VAL A 1 126 ? 4.626 16.292 4.411 1.00 83.94 126 VAL A O 1
ATOM 999 N N . GLU A 1 127 ? 3.681 15.091 6.039 1.00 80.50 127 GLU A N 1
ATOM 1000 C CA . GLU A 1 127 ? 3.069 16.254 6.701 1.00 80.50 127 GLU A CA 1
ATOM 1001 C C . GLU A 1 127 ? 4.093 17.145 7.425 1.00 80.50 127 GLU A C 1
ATOM 1003 O O . GLU A 1 127 ? 3.840 18.333 7.631 1.00 80.50 127 GLU A O 1
ATOM 1008 N N . SER A 1 128 ? 5.236 16.583 7.830 1.00 76.12 128 SER A N 1
ATOM 1009 C CA . SER A 1 128 ? 6.312 17.301 8.521 1.00 76.12 128 SER A CA 1
ATOM 1010 C C . SER A 1 128 ? 7.398 17.854 7.586 1.00 76.12 128 SER A C 1
ATOM 1012 O O . SER A 1 128 ? 8.274 18.578 8.078 1.00 76.12 128 SER A O 1
ATOM 1014 N N . SER A 1 129 ? 7.394 17.487 6.301 1.00 60.44 129 SER A N 1
ATOM 1015 C CA . SER A 1 129 ? 8.405 17.887 5.313 1.00 60.44 129 SER A CA 1
ATOM 1016 C C . SER A 1 129 ? 7.981 19.114 4.514 1.00 60.44 129 SER A C 1
ATOM 1018 O O . SER A 1 129 ? 8.908 19.885 4.173 1.00 60.44 129 SER A O 1
#

Radius of gyration: 21.98 Å; chains: 1; bounding box: 43×62×48 Å

Foldseek 3Di:
DQCVLVVVCCVQFVALVCVVVLVVVLVVLVCQCVVVDAKDWDDGDQWIWIDGNWKIKIWGPLQVVVVPDPPPPPPPDDDDDDDDDDDDDDDPPPDPPVPPPDHNTRMHMDTSVVVSVVSVVSSVVSVVD

Sequence (129 aa):
MEAEAFAHWLSIEMSENQQADLGKISAVLRQLIAGQLYEYEYQGREFHLSLDRQQAKVSANSALQSMAEPQSENDVTQSDVEDEYLEDDFSDEYAEQGLNDNSSGLVASCGIEDFQQLLLAWAEYVESS

pLDDT: mean 73.73, std 18.64, range [41.5, 93.38]